Protein AF-A0A419F0S1-F1 (afdb_monomer)

Sequence (137 aa):
MADEEIYAAIKAIEEKIVVSKQFIQQMEQACATLRALVNGKSEEPVPEEHPTEIPAIEIPKGPLTELSQRAAVREILKDAPKGKTPEQIHRDLVEGGKPVKKQYVHVLLYRMKKAKEIRSRGSGKYILVVNEPETTN

pLDDT: mean 71.98, std 17.99, range [35.03, 93.19]

Secondary structure (DSSP, 8-state):
-HHHHHHHHHHHHHHHHHHHHHHHHHHHHHHHHHHHHHTT---SPPPS---S--------S-S--HHHHHHHHHHHHHT-TT-B-HHHHHHHHHHTT----HHHHHHHHHHHHHTTSEEE-TTS-EEE---------

Radius of gyration: 22.09 Å; Cα contacts (8 Å, |Δi|>4): 81; chains: 1; bounding box: 65×38×59 Å

Structure (mmCIF, N/CA/C/O backbone):
data_AF-A0A419F0S1-F1
#
_entry.id   AF-A0A419F0S1-F1
#
loop_
_atom_site.group_PDB
_atom_site.id
_atom_site.type_symbol
_atom_site.label_atom_id
_atom_site.label_alt_id
_atom_site.label_comp_id
_atom_site.label_asym_id
_atom_site.label_entity_id
_atom_site.label_seq_id
_atom_site.pdbx_PDB_ins_code
_atom_site.Cartn_x
_atom_site.Cartn_y
_atom_site.Cartn_z
_atom_site.occupancy
_atom_site.B_iso_or_equiv
_atom_site.auth_seq_id
_atom_site.auth_comp_id
_atom_site.auth_asym_id
_atom_site.auth_atom_id
_atom_site.pdbx_PDB_model_num
ATOM 1 N N . MET A 1 1 ? 29.595 11.400 -37.545 1.00 57.31 1 MET A N 1
ATOM 2 C CA . MET A 1 1 ? 28.162 11.390 -37.174 1.00 57.31 1 MET A CA 1
ATOM 3 C C . MET A 1 1 ? 27.872 10.389 -36.059 1.00 57.31 1 MET A C 1
ATOM 5 O O . MET A 1 1 ? 27.366 10.830 -35.046 1.00 57.31 1 MET A O 1
ATOM 9 N N . ALA A 1 2 ? 28.246 9.104 -36.164 1.00 61.56 2 ALA A N 1
ATOM 10 C CA . ALA A 1 2 ? 27.992 8.124 -35.089 1.00 61.56 2 ALA A CA 1
ATOM 11 C C . ALA A 1 2 ? 28.698 8.442 -33.748 1.00 61.56 2 ALA A C 1
ATOM 13 O O . ALA A 1 2 ? 28.119 8.234 -32.686 1.00 61.56 2 ALA A O 1
ATOM 14 N N . ASP A 1 3 ? 29.913 9.000 -33.779 1.00 66.88 3 ASP A N 1
ATOM 15 C CA . ASP A 1 3 ? 30.668 9.298 -32.551 1.00 66.88 3 ASP A CA 1
ATOM 16 C C . ASP A 1 3 ? 30.060 10.441 -31.719 1.00 66.88 3 ASP A C 1
ATOM 18 O O . ASP A 1 3 ? 30.079 10.382 -30.492 1.00 66.88 3 ASP A O 1
ATOM 22 N N . GLU A 1 4 ? 29.459 11.455 -32.350 1.00 76.19 4 GLU A N 1
ATOM 23 C CA . GLU A 1 4 ? 28.806 12.564 -31.632 1.00 76.19 4 GLU A CA 1
ATOM 24 C C . GLU A 1 4 ? 27.531 12.115 -30.909 1.00 76.19 4 GLU A C 1
ATOM 26 O O . GLU A 1 4 ? 27.275 12.544 -29.783 1.00 76.19 4 GLU A O 1
ATOM 31 N N . GLU A 1 5 ? 26.761 11.204 -31.509 1.00 79.38 5 GLU A N 1
ATOM 32 C CA . GLU A 1 5 ? 25.574 10.620 -30.876 1.00 79.38 5 GLU A CA 1
ATOM 33 C C . GLU A 1 5 ? 25.950 9.736 -29.680 1.00 79.38 5 GLU A C 1
ATOM 35 O O . GLU A 1 5 ? 25.291 9.783 -28.638 1.00 79.38 5 GLU A O 1
ATOM 40 N N . ILE A 1 6 ? 27.051 8.983 -29.789 1.00 79.69 6 ILE A N 1
ATOM 41 C CA . ILE A 1 6 ? 27.590 8.177 -28.687 1.00 79.69 6 ILE A CA 1
ATOM 42 C C . ILE A 1 6 ? 28.064 9.083 -27.542 1.00 79.69 6 ILE A C 1
ATOM 44 O O . ILE A 1 6 ? 27.718 8.835 -26.386 1.00 79.69 6 ILE A O 1
ATOM 48 N N . TYR A 1 7 ? 28.786 10.167 -27.840 1.00 84.56 7 TYR A N 1
ATOM 49 C CA . TYR A 1 7 ? 29.221 11.134 -26.826 1.00 84.56 7 TYR A CA 1
ATOM 50 C C . TYR A 1 7 ? 28.043 11.824 -26.123 1.00 84.56 7 TYR A C 1
ATOM 52 O O . TYR A 1 7 ? 28.055 11.971 -24.898 1.00 84.56 7 TYR A O 1
ATOM 60 N N . ALA A 1 8 ? 27.000 12.202 -26.865 1.00 84.94 8 ALA A N 1
ATOM 61 C CA . ALA A 1 8 ? 25.790 12.782 -26.287 1.00 84.94 8 ALA A CA 1
ATOM 62 C C . ALA A 1 8 ? 25.052 11.784 -25.376 1.00 84.94 8 ALA A C 1
ATOM 64 O O . ALA A 1 8 ? 24.599 12.151 -24.289 1.00 84.94 8 ALA A O 1
ATOM 65 N N . ALA A 1 9 ? 24.979 10.510 -25.776 1.00 83.62 9 ALA A N 1
ATOM 66 C CA . ALA A 1 9 ? 24.368 9.455 -24.973 1.00 83.62 9 ALA A CA 1
ATOM 67 C C . ALA A 1 9 ? 25.150 9.179 -23.679 1.00 83.62 9 ALA A C 1
ATOM 69 O O . ALA A 1 9 ? 24.539 9.047 -22.617 1.00 83.62 9 ALA A O 1
ATOM 70 N N . ILE A 1 10 ? 26.487 9.146 -23.741 1.00 86.69 10 ILE A N 1
ATOM 71 C CA . ILE A 1 10 ? 27.349 8.983 -22.561 1.00 86.69 10 ILE A CA 1
ATOM 72 C C . ILE A 1 10 ? 27.119 10.133 -21.580 1.00 86.69 10 ILE A C 1
ATOM 74 O O . ILE A 1 10 ? 26.835 9.886 -20.409 1.00 86.69 10 ILE A O 1
ATOM 78 N N . LYS A 1 11 ? 27.130 11.378 -22.062 1.00 87.50 11 LYS A N 1
ATOM 79 C CA . LYS A 1 11 ? 26.910 12.558 -21.219 1.00 87.50 11 LYS A CA 1
ATOM 80 C C . LYS A 1 11 ? 25.536 12.543 -20.536 1.00 87.50 11 LYS A C 1
ATOM 82 O O . LYS A 1 11 ? 25.430 12.809 -19.342 1.00 87.50 11 LYS A O 1
ATOM 87 N N . ALA A 1 12 ? 24.488 12.144 -21.258 1.00 83.12 12 ALA A N 1
ATOM 88 C CA . ALA A 1 12 ? 23.146 12.009 -20.690 1.00 83.12 12 ALA A CA 1
ATOM 89 C C . ALA A 1 12 ? 23.055 10.900 -19.621 1.00 83.12 12 ALA A C 1
ATOM 91 O O . ALA A 1 12 ? 22.260 10.994 -18.682 1.00 83.12 12 ALA A O 1
ATOM 92 N N . ILE A 1 13 ? 23.846 9.831 -19.751 1.00 82.50 13 ILE A N 1
ATOM 93 C CA . ILE A 1 13 ? 23.946 8.775 -18.736 1.00 82.50 13 ILE A CA 1
ATOM 94 C C . ILE A 1 13 ? 24.699 9.290 -17.506 1.00 82.50 13 ILE A C 1
ATOM 96 O O . ILE A 1 13 ? 24.249 9.058 -16.384 1.00 82.50 13 ILE A O 1
ATOM 100 N N . GLU A 1 14 ? 25.797 10.020 -17.693 1.00 83.06 14 GLU A N 1
ATOM 101 C CA . GLU A 1 14 ? 26.568 10.618 -16.599 1.00 83.06 14 GLU A CA 1
ATOM 102 C C . GLU A 1 14 ? 25.720 11.589 -15.770 1.00 83.06 14 GLU A C 1
ATOM 104 O O . GLU A 1 14 ? 25.698 11.488 -14.542 1.00 83.06 14 GLU A O 1
ATOM 109 N N . GLU A 1 15 ? 24.937 12.452 -16.419 1.00 80.75 15 GLU A N 1
ATOM 110 C CA . GLU A 1 15 ? 24.002 13.361 -15.745 1.00 80.75 15 GLU A CA 1
ATOM 111 C C . GLU A 1 15 ? 22.968 12.591 -14.905 1.00 80.75 15 GLU A C 1
ATOM 113 O O . GLU A 1 15 ? 22.739 12.911 -13.735 1.00 80.75 15 GLU A O 1
ATOM 118 N N . LYS A 1 16 ? 22.404 11.501 -15.441 1.00 77.50 16 LYS A N 1
ATOM 119 C CA . LYS A 1 16 ? 21.466 10.638 -14.698 1.00 77.50 16 LYS A CA 1
ATOM 120 C C . LYS A 1 16 ? 22.121 9.931 -13.513 1.00 77.50 16 LYS A C 1
ATOM 122 O O . LYS A 1 16 ? 21.478 9.755 -12.474 1.00 77.50 16 LYS A O 1
ATOM 127 N N . ILE A 1 17 ? 23.385 9.528 -13.640 1.00 81.69 17 ILE A N 1
ATOM 128 C CA . ILE A 1 17 ? 24.150 8.925 -12.542 1.00 81.69 17 ILE A CA 1
ATOM 129 C C . ILE A 1 17 ? 24.371 9.950 -11.426 1.00 81.69 17 ILE A C 1
ATOM 131 O O . ILE A 1 17 ? 24.211 9.607 -10.255 1.00 81.69 17 ILE A O 1
ATOM 135 N N . VAL A 1 18 ? 24.700 11.200 -11.763 1.00 81.25 18 VAL A N 1
ATOM 136 C CA . VAL A 1 18 ? 24.883 12.277 -10.776 1.00 81.25 18 VAL A CA 1
ATOM 137 C C . VAL A 1 18 ? 23.593 12.527 -9.996 1.00 81.25 18 VAL A C 1
ATOM 139 O O . VAL A 1 18 ? 23.618 12.505 -8.765 1.00 81.25 18 VAL A O 1
ATOM 142 N N . VAL A 1 19 ? 22.459 12.660 -10.690 1.00 77.50 19 VAL A N 1
ATOM 143 C CA . VAL A 1 19 ? 21.142 12.834 -10.049 1.00 77.50 19 VAL A CA 1
ATOM 144 C C . VAL A 1 19 ? 20.806 11.644 -9.145 1.00 77.50 19 VAL A C 1
ATOM 146 O O . VAL A 1 19 ? 20.366 11.818 -8.009 1.00 77.50 19 VAL A O 1
ATOM 149 N N . SER A 1 20 ? 21.085 10.420 -9.602 1.00 68.44 20 SER A N 1
ATOM 150 C CA . SER A 1 20 ? 20.839 9.208 -8.810 1.00 68.44 20 SER A CA 1
ATOM 151 C C . SER A 1 20 ? 21.686 9.163 -7.533 1.00 68.44 20 SER A C 1
ATOM 153 O O . SER A 1 20 ? 21.192 8.764 -6.481 1.00 68.44 20 SER A O 1
ATOM 155 N N . LYS A 1 21 ? 22.950 9.606 -7.591 1.00 77.00 21 LYS A N 1
ATOM 156 C CA . LYS A 1 21 ? 23.830 9.687 -6.413 1.00 77.00 21 LYS A CA 1
ATOM 157 C C . LYS A 1 21 ? 23.326 10.705 -5.393 1.00 77.00 21 LYS A C 1
ATOM 159 O O . LYS A 1 21 ? 23.301 10.402 -4.203 1.00 77.00 21 LYS A O 1
ATOM 164 N N . GLN A 1 22 ? 22.886 11.875 -5.852 1.00 76.62 22 GLN A N 1
ATOM 165 C CA . GLN A 1 22 ? 22.311 12.902 -4.979 1.00 76.62 22 GLN A CA 1
ATOM 166 C C . GLN A 1 22 ? 21.034 12.401 -4.290 1.00 76.62 22 GLN A C 1
ATOM 168 O O . GLN A 1 22 ? 20.859 12.601 -3.090 1.00 76.62 22 GLN A O 1
ATOM 173 N N . PHE A 1 23 ? 20.184 11.673 -5.019 1.00 75.31 23 PHE A N 1
ATOM 174 C CA . PHE A 1 23 ? 18.979 11.066 -4.455 1.00 75.31 23 PHE A CA 1
ATOM 175 C C . PHE A 1 23 ? 19.290 10.021 -3.371 1.00 75.31 23 PHE A C 1
ATOM 177 O O . PHE A 1 23 ? 18.662 10.017 -2.312 1.00 75.31 23 PHE A O 1
ATOM 184 N N . ILE A 1 24 ? 20.284 9.152 -3.598 1.00 74.88 24 ILE A N 1
ATOM 185 C CA . ILE A 1 24 ? 20.725 8.166 -2.596 1.00 74.88 24 ILE A CA 1
ATOM 186 C C . ILE A 1 24 ? 21.205 8.874 -1.325 1.00 74.88 24 ILE A C 1
ATOM 188 O O . ILE A 1 24 ? 20.797 8.498 -0.228 1.00 74.88 24 ILE A O 1
ATOM 192 N N . GLN A 1 25 ? 21.993 9.939 -1.469 1.00 74.38 25 GLN A N 1
ATOM 193 C CA . GLN A 1 25 ? 22.507 10.702 -0.334 1.00 74.38 25 GLN A CA 1
ATOM 194 C C . GLN A 1 25 ? 21.381 11.345 0.494 1.00 74.38 25 GLN A C 1
ATOM 196 O O . GLN A 1 25 ? 21.385 11.250 1.722 1.00 74.38 25 GLN A O 1
ATOM 201 N N . GLN A 1 26 ? 20.379 11.940 -0.160 1.00 72.00 26 GLN A N 1
ATOM 202 C CA . GLN A 1 26 ? 19.197 12.479 0.526 1.00 72.00 26 GLN A CA 1
ATOM 203 C C . GLN A 1 26 ? 18.417 11.381 1.262 1.00 72.00 26 GLN A C 1
ATOM 205 O O . GLN A 1 26 ? 17.947 11.582 2.385 1.00 72.00 26 GLN A O 1
ATOM 210 N N . MET A 1 27 ? 18.310 10.193 0.663 1.00 73.75 27 MET A N 1
ATOM 211 C CA . MET A 1 27 ? 17.626 9.064 1.286 1.00 73.75 27 MET A CA 1
ATOM 212 C C . MET A 1 27 ? 18.358 8.528 2.517 1.00 73.75 27 MET A C 1
ATOM 214 O O . MET A 1 27 ? 17.716 8.184 3.512 1.00 73.75 27 MET A O 1
ATOM 218 N N . GLU A 1 28 ? 19.686 8.466 2.478 1.00 74.06 28 GLU A N 1
ATOM 219 C CA . GLU A 1 28 ? 20.504 8.063 3.622 1.00 74.06 28 GLU A CA 1
ATOM 220 C C . GLU A 1 28 ? 20.372 9.053 4.782 1.00 74.06 28 GLU A C 1
ATOM 222 O O . GLU A 1 28 ? 20.188 8.632 5.927 1.00 74.06 28 GLU A O 1
ATOM 227 N N . GLN A 1 29 ? 20.364 10.356 4.487 1.00 65.25 29 GLN A N 1
ATOM 228 C CA . GLN A 1 29 ? 20.134 11.408 5.480 1.00 65.25 29 GLN A CA 1
ATOM 229 C C . GLN A 1 29 ? 18.744 11.291 6.116 1.00 65.25 29 GLN A C 1
ATOM 231 O O . GLN A 1 29 ? 18.632 11.250 7.340 1.00 65.25 29 GLN A O 1
ATOM 236 N N . ALA A 1 30 ? 17.687 11.128 5.313 1.00 66.31 30 ALA A N 1
ATOM 237 C CA . ALA A 1 30 ? 16.332 10.939 5.830 1.00 66.31 30 ALA A CA 1
ATOM 238 C C . ALA A 1 30 ? 16.216 9.679 6.709 1.00 66.31 30 ALA A C 1
ATOM 240 O O . ALA A 1 30 ? 15.585 9.700 7.770 1.00 66.31 30 ALA A O 1
ATOM 241 N N . CYS A 1 31 ? 16.865 8.581 6.308 1.00 60.31 31 CYS A N 1
ATOM 242 C CA . CYS A 1 31 ? 16.938 7.365 7.115 1.00 60.31 31 CYS A CA 1
ATOM 243 C C . CYS A 1 31 ? 17.679 7.593 8.439 1.00 60.31 31 CYS A C 1
ATOM 245 O O . CYS A 1 31 ? 17.256 7.056 9.465 1.00 60.31 31 CYS A O 1
ATOM 247 N N . ALA A 1 32 ? 18.761 8.375 8.436 1.00 64.69 32 ALA A N 1
ATOM 248 C CA . ALA A 1 32 ? 19.508 8.722 9.641 1.00 64.69 32 ALA A CA 1
ATOM 249 C C . ALA A 1 32 ? 18.650 9.543 10.617 1.00 64.69 32 ALA A C 1
ATOM 251 O O . ALA A 1 32 ? 18.561 9.181 11.792 1.00 64.69 32 ALA A O 1
ATOM 252 N N . THR A 1 33 ? 17.935 10.562 10.129 1.00 65.31 33 THR A N 1
ATOM 253 C CA . THR A 1 33 ? 17.009 11.373 10.937 1.00 65.31 33 THR A CA 1
ATOM 254 C C . THR A 1 33 ? 15.893 10.524 11.538 1.00 65.31 33 THR A C 1
ATOM 256 O O . THR A 1 33 ? 15.637 10.589 12.738 1.00 65.31 33 THR A O 1
ATOM 259 N N . LEU A 1 34 ? 15.260 9.656 10.740 1.00 63.34 34 LEU A N 1
ATOM 260 C CA . LEU A 1 34 ? 14.229 8.742 11.240 1.00 63.34 34 LEU A CA 1
ATOM 261 C C . LEU A 1 34 ? 14.781 7.786 12.300 1.00 63.34 34 LEU A C 1
ATOM 263 O O . LEU A 1 34 ? 14.118 7.525 13.302 1.00 63.34 34 LEU A O 1
ATOM 267 N N . ARG A 1 35 ? 16.003 7.282 12.111 1.00 64.94 35 ARG A N 1
AT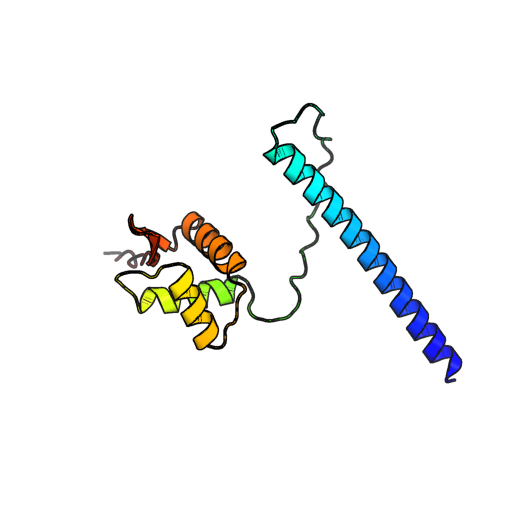OM 268 C CA . ARG A 1 35 ? 16.662 6.401 13.078 1.00 64.94 35 ARG A CA 1
ATOM 269 C C . ARG A 1 35 ? 16.970 7.135 14.389 1.00 64.94 35 ARG A C 1
ATOM 271 O O . ARG A 1 35 ? 16.806 6.537 15.448 1.00 64.94 35 ARG A O 1
ATOM 278 N N . ALA A 1 36 ? 17.356 8.411 14.339 1.00 61.41 36 ALA A N 1
ATOM 279 C CA . ALA A 1 36 ? 17.559 9.245 15.526 1.00 61.41 36 ALA A CA 1
ATOM 280 C C . ALA A 1 36 ? 16.243 9.498 16.286 1.00 61.41 36 ALA A C 1
ATOM 282 O O . ALA A 1 36 ? 16.186 9.294 17.500 1.00 61.41 36 ALA A O 1
ATOM 283 N N . LEU A 1 37 ? 15.167 9.829 15.560 1.00 62.78 37 LEU A N 1
ATOM 284 C CA . LEU A 1 37 ? 13.826 10.037 16.120 1.00 62.78 37 LEU A CA 1
ATOM 285 C C . LEU A 1 37 ? 13.263 8.769 16.778 1.00 62.78 37 LEU A C 1
ATOM 287 O O . LEU A 1 37 ? 12.728 8.829 17.882 1.00 62.78 37 LEU A O 1
ATOM 291 N N . VAL A 1 38 ? 13.405 7.611 16.126 1.00 66.06 38 VAL A N 1
ATOM 292 C CA . VAL A 1 38 ? 12.920 6.321 16.652 1.00 66.06 38 VAL A CA 1
ATOM 293 C C . VAL A 1 38 ? 13.714 5.873 17.878 1.00 66.06 38 VAL A C 1
ATOM 295 O O . VAL A 1 38 ? 13.143 5.290 18.796 1.00 66.06 38 VAL A O 1
ATOM 298 N N . ASN A 1 39 ? 15.015 6.163 17.924 1.00 67.56 39 ASN A N 1
ATOM 299 C CA . ASN A 1 39 ? 15.877 5.761 19.034 1.00 67.56 39 ASN A CA 1
ATOM 300 C C . ASN A 1 39 ? 15.870 6.751 20.213 1.00 67.56 39 ASN A C 1
ATOM 302 O O . ASN A 1 39 ? 16.646 6.562 21.148 1.00 67.56 39 ASN A O 1
ATOM 306 N N . GLY A 1 40 ? 15.030 7.795 20.181 1.00 52.31 40 GLY A N 1
ATOM 307 C CA . GLY A 1 40 ? 14.860 8.739 21.292 1.00 52.31 40 GLY A CA 1
ATOM 308 C C . GLY A 1 40 ? 16.114 9.546 21.648 1.00 52.31 40 GLY A C 1
ATOM 309 O O . GLY A 1 40 ? 16.170 10.136 22.722 1.00 52.31 40 GLY A O 1
ATOM 310 N N . LYS A 1 41 ? 17.123 9.577 20.769 1.00 51.69 41 LYS A N 1
ATOM 311 C CA . LYS A 1 41 ? 18.354 10.358 20.941 1.00 51.69 41 LYS A CA 1
ATOM 312 C C . LYS A 1 41 ? 18.221 11.666 20.167 1.00 51.69 41 LYS A C 1
ATOM 314 O O . LYS A 1 41 ? 18.742 11.784 19.064 1.00 51.69 41 LYS A O 1
ATOM 319 N N . SER A 1 42 ? 17.476 12.616 20.720 1.00 40.09 42 SER A N 1
ATOM 320 C CA . SER A 1 42 ? 17.447 13.994 20.222 1.00 40.09 42 SER A CA 1
ATOM 321 C C . SER A 1 42 ? 18.162 14.881 21.234 1.00 40.09 42 SER A C 1
ATOM 323 O O . SER A 1 42 ? 17.536 15.352 22.177 1.00 40.09 42 SER A O 1
ATOM 325 N N . GLU A 1 43 ? 19.466 15.082 21.046 1.00 42.53 43 GLU A N 1
ATOM 326 C CA . GLU A 1 43 ? 20.270 16.058 21.803 1.00 42.53 43 GLU A CA 1
ATOM 327 C C . GLU A 1 43 ? 21.002 17.061 20.899 1.00 42.53 43 GLU A C 1
ATOM 329 O O . GLU A 1 43 ? 21.917 17.741 21.347 1.00 42.53 43 GLU A O 1
ATOM 334 N N . GLU A 1 44 ? 20.579 17.228 19.643 1.00 41.72 44 GLU A N 1
ATOM 335 C CA . GLU A 1 44 ? 21.079 18.329 18.815 1.00 41.72 44 GLU A CA 1
ATOM 336 C C . GLU A 1 44 ? 19.934 19.203 18.299 1.00 41.72 44 GLU A C 1
ATOM 338 O O . GLU A 1 44 ? 18.862 18.685 17.961 1.00 41.72 44 GLU A O 1
ATOM 343 N N . PRO A 1 45 ? 20.133 20.535 18.289 1.00 42.72 45 PRO A N 1
ATOM 344 C CA . PRO A 1 45 ? 19.117 21.477 17.864 1.00 42.72 45 PRO A CA 1
ATOM 345 C C . PRO A 1 45 ? 18.800 21.222 16.393 1.00 42.72 45 PRO A C 1
ATOM 347 O O . PRO A 1 45 ? 19.684 21.229 15.539 1.00 42.72 45 PRO A O 1
ATOM 350 N N . VAL A 1 46 ? 17.520 20.994 16.111 1.00 44.81 46 VAL A N 1
ATOM 351 C CA . VAL A 1 46 ? 16.973 21.020 14.755 1.00 44.81 46 VAL A CA 1
ATOM 352 C C . VAL A 1 46 ? 17.361 22.374 14.151 1.00 44.81 46 VAL A C 1
ATOM 354 O O . VAL A 1 46 ? 16.944 23.393 14.705 1.00 44.81 46 VAL A O 1
ATOM 357 N N . PRO A 1 47 ? 18.162 22.433 13.072 1.00 41.03 47 PRO A N 1
ATOM 358 C CA . PRO A 1 47 ? 18.413 23.699 12.406 1.00 41.03 47 PRO A CA 1
ATOM 359 C C . PRO A 1 47 ? 17.071 24.227 11.895 1.00 41.03 47 PRO A C 1
ATOM 361 O O . PRO A 1 47 ? 16.370 23.522 11.167 1.00 41.03 47 PRO A O 1
ATOM 364 N N . GLU A 1 48 ? 16.713 25.452 12.283 1.00 43.25 48 GLU A N 1
ATOM 365 C CA . GLU A 1 48 ? 15.577 26.235 11.768 1.00 43.25 48 GLU A CA 1
ATOM 366 C C . GLU A 1 48 ? 15.768 26.643 10.294 1.00 43.25 48 GLU A C 1
ATOM 368 O O . GLU A 1 48 ? 15.412 27.739 9.874 1.00 43.25 48 GLU A O 1
ATOM 373 N N . GLU A 1 49 ? 16.309 25.763 9.464 1.00 43.81 49 GLU A N 1
ATOM 374 C CA . GLU A 1 49 ? 16.217 25.910 8.022 1.00 43.81 49 GLU A CA 1
ATOM 375 C C . GLU A 1 49 ? 15.203 24.891 7.544 1.00 43.81 49 GLU A C 1
ATOM 377 O O . GLU A 1 49 ? 15.532 23.750 7.234 1.00 43.81 49 GLU A O 1
ATOM 382 N N . HIS A 1 50 ? 13.937 25.312 7.527 1.00 43.31 50 HIS A N 1
ATOM 383 C CA . HIS A 1 50 ? 12.931 24.697 6.677 1.00 43.31 50 HIS A CA 1
ATOM 384 C C . HIS A 1 50 ? 13.489 24.659 5.248 1.00 43.31 50 HIS A C 1
ATOM 386 O O . HIS A 1 50 ? 13.556 25.717 4.614 1.00 43.31 50 HIS A O 1
ATOM 392 N N . PRO A 1 51 ? 13.843 23.490 4.682 1.00 40.66 51 PRO A N 1
ATOM 393 C CA . PRO A 1 51 ? 13.995 23.401 3.251 1.00 40.66 51 PRO A CA 1
ATOM 394 C C . PRO A 1 51 ? 12.565 23.405 2.725 1.00 40.66 51 PRO A C 1
ATOM 396 O O . PRO A 1 51 ? 11.814 22.431 2.837 1.00 40.66 51 PRO A O 1
ATOM 399 N N . THR A 1 52 ? 12.175 24.583 2.260 1.00 47.75 52 THR A N 1
ATOM 400 C CA . THR A 1 52 ? 11.106 24.816 1.305 1.00 47.75 52 THR A CA 1
ATOM 401 C C . THR A 1 52 ? 11.027 23.644 0.331 1.00 47.75 52 THR A C 1
ATOM 403 O O . THR A 1 52 ? 12.017 23.293 -0.301 1.00 47.75 52 THR A O 1
ATOM 406 N N . GLU A 1 53 ? 9.830 23.064 0.250 1.00 36.66 53 GLU A N 1
ATOM 407 C CA . GLU A 1 53 ? 9.422 22.049 -0.721 1.00 36.66 53 GLU A CA 1
ATOM 408 C C . GLU A 1 53 ? 10.199 20.727 -0.654 1.00 36.66 53 GLU A C 1
ATOM 410 O O . GLU A 1 53 ? 11.271 20.547 -1.222 1.00 36.66 53 GLU A O 1
ATOM 415 N N . ILE A 1 54 ? 9.563 19.725 -0.037 1.00 41.97 54 ILE A N 1
ATOM 416 C CA . ILE A 1 54 ? 9.829 18.322 -0.364 1.00 41.97 54 ILE A CA 1
ATOM 417 C C . ILE A 1 54 ? 9.634 18.217 -1.886 1.00 41.97 54 ILE A C 1
ATOM 419 O O . ILE A 1 54 ? 8.489 18.386 -2.324 1.00 41.97 54 ILE A O 1
ATOM 423 N N . PRO A 1 55 ? 10.679 17.969 -2.706 1.00 35.03 55 PRO A N 1
ATOM 424 C CA . PRO A 1 55 ? 10.466 17.738 -4.124 1.00 35.03 55 PRO A CA 1
ATOM 425 C C . PRO A 1 55 ? 9.497 16.570 -4.206 1.00 35.03 55 PRO A C 1
ATOM 427 O O . PRO A 1 55 ? 9.729 15.536 -3.573 1.00 35.03 55 PRO A O 1
ATOM 430 N N . ALA A 1 56 ? 8.363 16.777 -4.882 1.00 38.66 56 ALA A N 1
ATOM 431 C CA . ALA A 1 56 ? 7.360 15.746 -5.070 1.00 38.66 56 ALA A CA 1
ATOM 432 C C . ALA A 1 56 ? 8.100 14.496 -5.534 1.00 38.66 56 ALA A C 1
ATOM 434 O O . ALA A 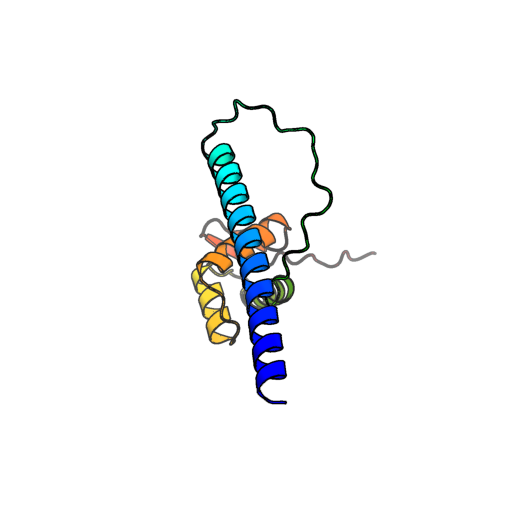1 56 ? 8.645 14.475 -6.635 1.00 38.66 56 ALA A O 1
ATOM 435 N N . ILE A 1 57 ? 8.205 13.500 -4.650 1.00 38.50 57 ILE A N 1
ATOM 436 C CA . ILE A 1 57 ? 8.794 12.216 -4.992 1.00 38.50 57 ILE A CA 1
ATOM 437 C C . ILE A 1 57 ? 7.945 11.745 -6.162 1.00 38.50 57 ILE A C 1
ATOM 439 O O . ILE A 1 57 ? 6.778 11.394 -5.969 1.00 38.50 57 ILE A O 1
ATOM 443 N N . GLU A 1 58 ? 8.487 11.823 -7.376 1.00 37.06 58 GLU A N 1
ATOM 444 C CA . GLU A 1 58 ? 7.870 11.229 -8.545 1.00 37.06 58 GLU A CA 1
ATOM 445 C C . GLU A 1 58 ? 7.881 9.729 -8.284 1.00 37.06 58 GLU A C 1
ATOM 447 O O . GLU A 1 58 ? 8.855 9.017 -8.523 1.00 37.06 58 GLU A O 1
ATOM 452 N N . ILE A 1 59 ? 6.788 9.263 -7.682 1.00 42.09 59 ILE A N 1
ATOM 453 C CA . ILE A 1 59 ? 6.501 7.853 -7.508 1.00 42.09 59 ILE A CA 1
ATOM 454 C C . ILE A 1 59 ? 6.559 7.276 -8.927 1.00 42.09 59 ILE A C 1
ATOM 456 O O . ILE A 1 59 ? 5.792 7.732 -9.783 1.00 42.09 59 ILE A O 1
ATOM 460 N N . PRO A 1 60 ? 7.478 6.336 -9.210 1.00 36.50 60 PRO A N 1
ATOM 461 C CA . PRO A 1 60 ? 7.721 5.866 -10.563 1.00 36.50 60 PRO A CA 1
ATOM 462 C C . PRO A 1 60 ? 6.408 5.431 -11.217 1.00 36.50 60 PRO A C 1
ATOM 464 O O . PRO A 1 60 ? 5.563 4.787 -10.586 1.00 36.50 60 PRO A O 1
ATOM 467 N N . LYS A 1 61 ? 6.225 5.816 -12.486 1.00 36.28 61 LYS A N 1
ATOM 468 C CA . LYS A 1 61 ? 5.059 5.469 -13.307 1.00 36.28 61 LYS A CA 1
ATOM 469 C C . LYS A 1 61 ? 4.930 3.935 -13.441 1.00 36.28 61 LYS A C 1
ATOM 471 O O . LYS A 1 61 ? 5.456 3.351 -14.380 1.00 36.28 61 LYS A O 1
ATOM 476 N N . GLY A 1 62 ? 4.181 3.325 -12.511 1.00 39.22 62 GLY A N 1
ATOM 477 C CA . GLY A 1 62 ? 3.481 2.027 -12.594 1.00 39.22 62 GLY A CA 1
ATOM 478 C C . GLY A 1 62 ? 3.885 0.963 -11.544 1.00 39.22 62 GLY A C 1
ATOM 479 O O . GLY A 1 62 ? 5.082 0.816 -11.304 1.00 39.22 62 GLY A O 1
ATOM 480 N N . PRO A 1 63 ? 2.954 0.168 -10.943 1.00 47.28 63 PRO A N 1
ATOM 481 C CA . PRO A 1 63 ? 1.498 0.088 -11.132 1.00 47.28 63 PRO A CA 1
ATOM 482 C C . PRO A 1 63 ? 0.694 0.645 -9.929 1.00 47.28 63 PRO A C 1
ATOM 484 O O . PRO A 1 63 ? 1.009 0.389 -8.772 1.00 47.28 63 PRO A O 1
ATOM 487 N N . LEU A 1 64 ? -0.392 1.368 -10.232 1.00 51.69 64 LEU A N 1
ATOM 488 C CA . LEU A 1 64 ? -1.368 1.980 -9.308 1.00 51.69 64 LEU A CA 1
ATOM 489 C C . LEU A 1 64 ? -0.783 3.016 -8.331 1.00 51.69 64 LEU A C 1
ATOM 491 O O . LEU A 1 64 ? -0.087 2.688 -7.372 1.00 51.69 64 LEU A O 1
ATOM 495 N N . THR A 1 65 ? -1.168 4.278 -8.527 1.00 70.00 65 THR A N 1
ATOM 496 C CA . THR A 1 65 ? -0.966 5.336 -7.530 1.00 70.00 65 THR A CA 1
ATOM 497 C C . THR A 1 65 ? -1.664 4.959 -6.218 1.00 70.00 65 THR A C 1
ATOM 499 O O . THR A 1 65 ? -2.595 4.149 -6.205 1.00 70.00 65 THR A O 1
ATOM 502 N N . GLU A 1 66 ? -1.245 5.552 -5.097 1.00 71.69 66 GLU A N 1
ATOM 503 C CA . GLU A 1 66 ? -1.850 5.290 -3.781 1.00 71.69 66 GLU A CA 1
ATOM 504 C C . GLU A 1 66 ? -3.384 5.433 -3.804 1.00 71.69 66 GLU A C 1
ATOM 506 O O . GLU A 1 66 ? -4.092 4.636 -3.193 1.00 71.69 66 GLU A O 1
ATOM 511 N N . LEU A 1 67 ? -3.916 6.377 -4.587 1.00 75.06 67 LEU A N 1
ATOM 512 C CA . LEU A 1 67 ? -5.355 6.543 -4.809 1.00 75.06 67 LEU A CA 1
ATOM 513 C C . LEU A 1 67 ? -6.004 5.309 -5.445 1.00 75.06 67 LEU A C 1
ATOM 515 O O . LEU A 1 67 ? -7.041 4.841 -4.972 1.00 75.06 67 LEU A O 1
ATOM 519 N N . SER A 1 68 ? -5.395 4.748 -6.488 1.00 75.00 68 SER A N 1
ATOM 520 C CA . SER A 1 68 ? -5.926 3.562 -7.158 1.00 75.00 68 SER A CA 1
ATOM 521 C C . SER A 1 68 ? -5.810 2.303 -6.288 1.00 75.00 68 SER A C 1
ATOM 523 O O . SER A 1 68 ? -6.681 1.433 -6.348 1.00 75.00 68 SER A O 1
ATOM 525 N N . GLN A 1 69 ? -4.784 2.218 -5.435 1.00 80.50 69 GLN A N 1
ATOM 526 C CA . GLN A 1 69 ? -4.652 1.147 -4.441 1.00 80.50 69 GLN A CA 1
ATOM 527 C C . GLN A 1 69 ? -5.716 1.267 -3.339 1.00 80.50 69 GLN A C 1
ATOM 529 O O . GLN A 1 69 ? -6.361 0.274 -3.004 1.00 80.50 69 GLN A O 1
ATOM 534 N N . ARG A 1 70 ? -5.976 2.482 -2.829 1.00 86.75 70 ARG A N 1
ATOM 535 C CA . ARG A 1 70 ? -7.080 2.744 -1.886 1.00 86.75 70 ARG A CA 1
ATOM 536 C C . ARG A 1 70 ? -8.427 2.358 -2.487 1.00 86.75 70 ARG A C 1
ATOM 538 O O . ARG A 1 70 ? -9.202 1.682 -1.821 1.00 86.75 70 ARG A O 1
ATOM 545 N N . ALA A 1 71 ? -8.691 2.732 -3.740 1.00 85.56 71 ALA A N 1
ATOM 546 C CA . ALA A 1 71 ? -9.928 2.372 -4.432 1.00 85.56 71 ALA A CA 1
ATOM 547 C C . ALA A 1 71 ? -10.102 0.848 -4.540 1.00 85.56 71 ALA A C 1
ATOM 549 O O . ALA A 1 71 ? -11.169 0.330 -4.232 1.00 85.56 71 ALA A O 1
ATOM 550 N N . ALA A 1 72 ? -9.040 0.116 -4.890 1.00 87.75 72 ALA A N 1
ATOM 551 C CA . ALA A 1 72 ? -9.084 -1.343 -4.942 1.00 87.75 72 ALA A CA 1
ATOM 552 C C . ALA A 1 72 ? -9.392 -1.973 -3.573 1.00 87.75 72 ALA A C 1
ATOM 554 O O . ALA A 1 72 ? -10.235 -2.863 -3.484 1.00 87.75 72 ALA A O 1
ATOM 555 N N . VAL A 1 73 ? -8.762 -1.484 -2.499 1.00 87.94 73 VAL A N 1
ATOM 556 C CA . VAL A 1 73 ? -9.049 -1.949 -1.132 1.00 87.94 73 VAL A CA 1
ATOM 557 C C . VAL A 1 73 ? -10.482 -1.617 -0.714 1.00 87.94 73 VAL A C 1
ATOM 559 O O . VAL A 1 73 ? -11.120 -2.437 -0.056 1.00 87.94 73 VAL A O 1
ATOM 562 N N . ARG A 1 74 ? -11.014 -0.448 -1.096 1.00 88.62 74 ARG A N 1
ATOM 563 C CA . ARG A 1 74 ? -12.412 -0.088 -0.816 1.00 88.62 74 ARG A CA 1
ATOM 564 C C . ARG A 1 74 ? -13.385 -1.064 -1.466 1.00 88.62 74 ARG A C 1
ATOM 566 O O . ARG A 1 74 ? -14.253 -1.551 -0.756 1.00 88.62 74 ARG A O 1
ATOM 573 N N . GLU A 1 75 ? -13.209 -1.394 -2.745 1.00 89.25 75 GLU A N 1
ATOM 574 C CA . GLU A 1 75 ? -14.065 -2.376 -3.430 1.00 89.25 75 GLU A CA 1
ATOM 575 C C . GLU A 1 75 ? -13.979 -3.756 -2.761 1.00 89.25 75 GLU A C 1
ATOM 577 O O . GLU A 1 75 ? -14.999 -4.327 -2.385 1.00 89.25 75 GLU A O 1
ATOM 582 N N . ILE A 1 76 ? -12.765 -4.233 -2.455 1.00 90.06 76 ILE A N 1
ATOM 583 C CA . ILE A 1 76 ? -12.561 -5.507 -1.740 1.00 90.06 76 ILE A CA 1
ATOM 584 C C . ILE A 1 76 ? -13.300 -5.535 -0.390 1.00 90.06 76 ILE A C 1
ATOM 586 O O . ILE A 1 76 ? -13.846 -6.568 0.005 1.00 90.06 76 ILE A O 1
ATOM 590 N N . LEU A 1 77 ? -13.280 -4.425 0.353 1.00 89.75 77 LEU A N 1
ATOM 591 C CA . LEU A 1 77 ? -13.926 -4.322 1.664 1.00 89.75 77 LEU A CA 1
ATOM 592 C C . LEU A 1 77 ? -15.431 -4.055 1.575 1.00 89.75 77 LEU A C 1
ATOM 594 O O . LEU A 1 77 ? -16.154 -4.424 2.502 1.00 89.75 77 LEU A O 1
ATOM 598 N N . LYS A 1 78 ? -15.903 -3.446 0.485 1.00 87.75 78 LYS A N 1
ATOM 599 C CA . LYS A 1 78 ? -17.323 -3.236 0.188 1.00 87.75 78 LYS A CA 1
ATOM 600 C C . LYS A 1 78 ? -18.031 -4.572 -0.027 1.00 87.75 78 LYS A C 1
ATOM 602 O O . LYS A 1 78 ? -19.078 -4.799 0.571 1.00 87.75 78 LYS A O 1
ATOM 607 N N . ASP A 1 79 ? -17.390 -5.491 -0.745 1.00 85.88 79 ASP A N 1
ATOM 608 C CA . ASP A 1 79 ? -17.901 -6.850 -0.974 1.00 85.88 79 ASP A CA 1
ATOM 609 C C . ASP A 1 79 ? -17.725 -7.780 0.243 1.00 85.88 79 ASP A C 1
ATOM 611 O O . ASP A 1 79 ? -18.143 -8.939 0.239 1.00 85.88 79 ASP A O 1
ATOM 615 N N . ALA A 1 80 ? -17.109 -7.289 1.324 1.00 86.25 80 ALA A N 1
ATOM 616 C CA . ALA A 1 80 ? -16.780 -8.071 2.508 1.00 86.25 80 ALA A CA 1
ATOM 617 C C . ALA A 1 80 ? -17.278 -7.405 3.804 1.00 86.25 80 ALA A C 1
ATOM 619 O O . ALA A 1 80 ? -16.470 -6.968 4.629 1.00 86.25 80 ALA A O 1
ATOM 620 N N . PRO A 1 81 ? -18.597 -7.415 4.082 1.00 79.31 81 PRO A N 1
ATOM 621 C CA . PRO A 1 81 ? -19.180 -6.752 5.258 1.00 79.31 81 PRO A CA 1
ATOM 622 C C . P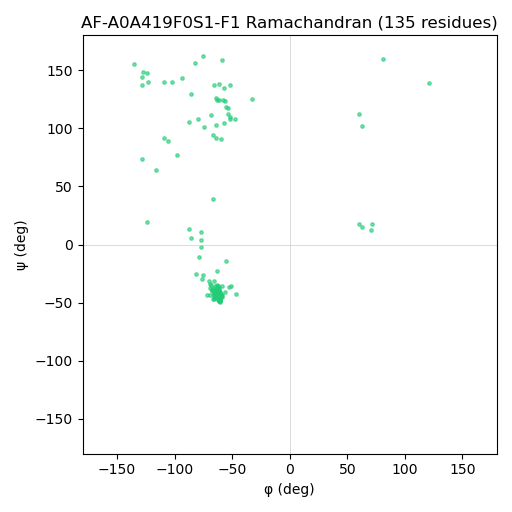RO A 1 81 ? -18.694 -7.332 6.600 1.00 79.31 81 PRO A C 1
ATOM 624 O O . PRO A 1 81 ? -18.700 -6.659 7.633 1.00 79.31 81 PRO A O 1
ATOM 627 N N . LYS A 1 82 ? -18.220 -8.587 6.612 1.00 85.19 82 LYS A N 1
ATOM 628 C CA . LYS A 1 82 ? -17.590 -9.213 7.793 1.00 85.19 82 LYS A CA 1
ATOM 629 C C . LYS A 1 82 ? -16.133 -8.775 8.007 1.00 85.19 82 LYS A C 1
ATOM 631 O O . LYS A 1 82 ? -15.576 -9.032 9.077 1.00 85.19 82 LYS A O 1
ATOM 636 N N . GLY A 1 83 ? -15.551 -8.089 7.031 1.00 89.50 83 GLY A N 1
ATOM 637 C CA . GLY A 1 83 ? -14.175 -7.623 7.007 1.00 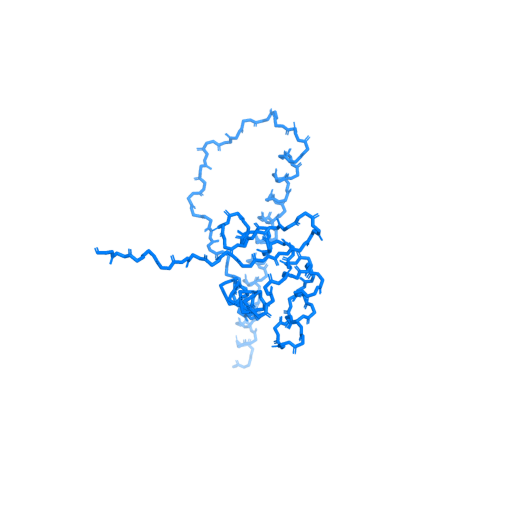89.50 83 GLY A CA 1
ATOM 638 C C . GLY A 1 83 ? -13.169 -8.682 6.593 1.00 89.50 83 GLY A C 1
ATOM 639 O O . GLY A 1 83 ? -13.425 -9.884 6.699 1.00 89.50 83 GLY A O 1
ATOM 640 N N . LYS A 1 84 ? -12.001 -8.211 6.159 1.00 92.19 84 LYS A N 1
ATOM 641 C CA . LYS A 1 84 ? -10.883 -9.042 5.699 1.00 92.19 84 LYS A CA 1
ATOM 642 C C . LYS A 1 84 ? -9.605 -8.735 6.473 1.00 92.19 84 LYS A C 1
ATOM 644 O O . LYS A 1 84 ? -9.401 -7.607 6.925 1.00 92.19 84 LYS A O 1
ATOM 649 N N . THR A 1 85 ? -8.760 -9.742 6.672 1.00 93.19 85 THR A N 1
ATOM 650 C CA . THR A 1 85 ? -7.413 -9.539 7.233 1.00 93.19 85 THR A CA 1
ATOM 651 C C . THR A 1 85 ? -6.485 -8.927 6.175 1.00 93.19 85 THR A C 1
ATOM 653 O O . THR A 1 85 ? -6.786 -9.018 4.980 1.00 93.19 85 THR A O 1
ATOM 656 N N . PRO A 1 86 ? -5.345 -8.330 6.565 1.00 90.62 86 PRO A N 1
ATOM 657 C CA . PRO A 1 86 ? -4.353 -7.834 5.609 1.00 90.62 86 PRO A CA 1
ATOM 658 C C . PRO A 1 86 ? -3.912 -8.885 4.581 1.00 90.62 86 PRO A C 1
ATOM 660 O O . PRO A 1 86 ? -3.733 -8.565 3.410 1.00 90.62 86 PRO A O 1
ATOM 663 N N . GLU A 1 87 ? -3.789 -10.149 4.987 1.00 90.88 87 GLU A N 1
ATOM 664 C CA . GLU A 1 87 ? -3.403 -11.263 4.114 1.00 90.88 87 GLU A CA 1
ATOM 665 C C . GLU A 1 87 ? -4.472 -11.575 3.071 1.00 90.88 87 GLU A C 1
ATOM 667 O O . GLU A 1 87 ? -4.139 -11.861 1.922 1.00 90.88 87 GLU A O 1
ATOM 672 N N . GLN A 1 88 ? -5.746 -11.523 3.467 1.00 91.81 88 GLN A N 1
ATOM 673 C CA . GLN A 1 88 ? -6.868 -11.726 2.553 1.00 91.81 88 GLN A CA 1
ATOM 674 C C . GLN A 1 88 ? -6.930 -10.585 1.538 1.00 91.81 88 GLN A C 1
ATOM 676 O O . GLN A 1 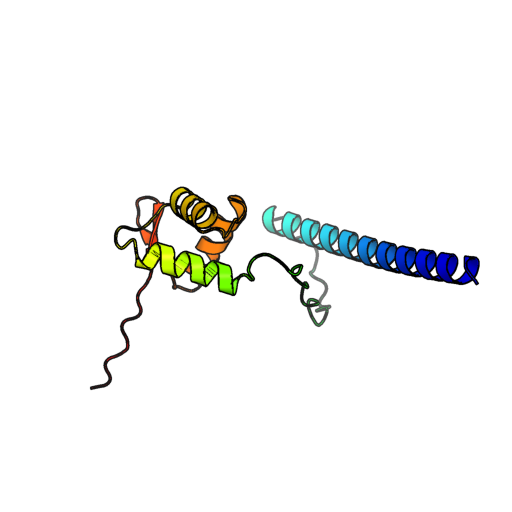88 ? -6.951 -10.849 0.345 1.00 91.81 88 GLN A O 1
ATOM 681 N N . ILE A 1 89 ? -6.822 -9.335 2.000 1.00 90.88 89 ILE A N 1
ATOM 682 C CA . ILE A 1 89 ? -6.811 -8.151 1.127 1.00 90.88 89 ILE A CA 1
ATOM 683 C C . ILE A 1 89 ? -5.638 -8.210 0.142 1.00 90.88 89 ILE A C 1
ATOM 685 O O . ILE A 1 89 ? -5.817 -7.956 -1.042 1.00 90.88 89 ILE A O 1
ATOM 689 N N . HIS A 1 90 ? -4.439 -8.581 0.603 1.00 90.75 90 HIS A N 1
ATOM 690 C CA . HIS A 1 90 ? -3.284 -8.768 -0.277 1.00 9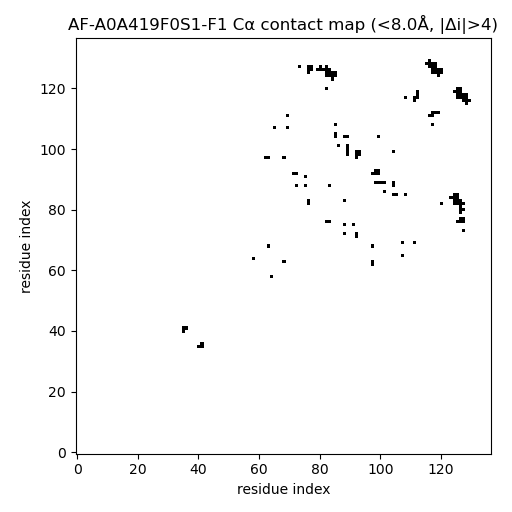0.75 90 HIS A CA 1
ATOM 691 C C . HIS A 1 90 ? -3.541 -9.843 -1.339 1.00 90.75 90 HIS A C 1
ATOM 693 O O . HIS A 1 90 ? -3.212 -9.639 -2.504 1.00 90.75 90 HIS A O 1
ATOM 699 N N . ARG A 1 91 ? -4.123 -10.983 -0.949 1.00 90.81 91 ARG A N 1
ATOM 700 C CA . ARG A 1 91 ? -4.466 -12.058 -1.885 1.00 90.81 91 ARG A CA 1
ATOM 701 C C . ARG A 1 91 ? -5.456 -11.576 -2.943 1.00 90.81 91 ARG A C 1
ATOM 703 O O . ARG A 1 91 ? -5.173 -11.736 -4.121 1.00 90.81 91 ARG A O 1
ATOM 710 N N . ASP A 1 92 ? -6.540 -10.925 -2.528 1.00 90.25 92 ASP A N 1
ATOM 711 C CA . ASP A 1 92 ? -7.561 -10.415 -3.449 1.00 90.25 92 ASP A CA 1
ATOM 712 C C . ASP A 1 92 ? -6.989 -9.362 -4.413 1.00 90.25 92 ASP A C 1
ATOM 714 O O . ASP A 1 92 ? -7.365 -9.307 -5.580 1.00 90.25 92 ASP A O 1
ATOM 718 N N . LEU A 1 93 ? -6.054 -8.526 -3.943 1.00 86.62 93 LEU A N 1
ATOM 719 C CA . LEU A 1 93 ? -5.352 -7.559 -4.790 1.00 86.62 93 LEU A CA 1
ATOM 720 C C . LEU A 1 93 ? -4.509 -8.259 -5.864 1.00 86.62 93 LEU A C 1
ATOM 722 O O . LEU A 1 93 ? -4.547 -7.860 -7.026 1.00 86.62 93 LEU A O 1
ATOM 726 N N . VAL A 1 94 ? -3.772 -9.310 -5.495 1.00 85.31 94 VAL A N 1
ATOM 727 C CA . VAL A 1 94 ? -2.965 -10.096 -6.440 1.00 85.31 94 VAL A CA 1
ATOM 728 C C . VAL A 1 94 ? -3.855 -10.837 -7.441 1.00 85.31 94 VAL A C 1
ATOM 730 O O . VAL A 1 94 ? -3.603 -10.754 -8.641 1.00 85.31 94 VAL A O 1
ATOM 733 N N . GLU A 1 95 ? -4.912 -11.503 -6.971 1.00 85.00 95 GLU A N 1
ATOM 734 C CA . GLU A 1 95 ? -5.878 -12.216 -7.821 1.00 85.00 95 GLU A CA 1
ATOM 735 C C . GLU A 1 95 ? -6.626 -11.259 -8.763 1.00 85.00 95 GLU A C 1
ATOM 737 O O . GLU A 1 95 ? -6.867 -11.587 -9.921 1.00 85.00 95 GLU A O 1
ATOM 742 N N . GLY A 1 96 ? -6.913 -10.036 -8.311 1.00 79.81 96 GLY A N 1
ATOM 743 C CA . GLY A 1 96 ? -7.528 -8.975 -9.110 1.00 79.81 96 GLY A CA 1
ATOM 744 C C . GLY A 1 96 ? -6.585 -8.270 -10.094 1.00 79.81 96 GLY A C 1
ATOM 745 O O . GLY A 1 96 ? -6.948 -7.214 -10.614 1.00 79.81 96 GLY A O 1
ATOM 746 N N . GLY A 1 97 ? -5.369 -8.785 -10.318 1.00 77.06 97 GLY A N 1
ATOM 747 C CA . GLY A 1 97 ? -4.393 -8.207 -11.250 1.00 77.06 97 GLY A CA 1
ATOM 748 C C . GLY A 1 97 ? -3.772 -6.889 -10.774 1.00 77.06 97 GLY A C 1
ATOM 749 O O . GLY A 1 97 ? -3.203 -6.143 -11.569 1.00 77.06 97 GLY A O 1
ATOM 750 N N . LYS A 1 98 ? -3.872 -6.588 -9.474 1.00 78.25 98 LYS A N 1
ATOM 751 C CA . LYS A 1 98 ? -3.348 -5.377 -8.826 1.00 78.25 98 LYS A CA 1
ATOM 752 C C . LYS A 1 98 ? -2.261 -5.757 -7.812 1.00 78.25 98 LYS A C 1
ATOM 754 O O . LYS A 1 98 ? -2.453 -5.559 -6.611 1.00 78.25 98 LYS A O 1
ATOM 759 N N . PRO A 1 99 ? -1.126 -6.334 -8.249 1.00 74.69 99 PRO A N 1
ATOM 760 C CA . PRO A 1 99 ? -0.110 -6.826 -7.331 1.00 74.69 99 PRO A CA 1
ATOM 761 C C . PRO A 1 99 ? 0.506 -5.675 -6.528 1.00 74.69 99 PRO A C 1
ATOM 763 O O . PRO A 1 99 ? 1.023 -4.706 -7.080 1.00 74.69 99 PRO A O 1
ATOM 766 N N . VAL A 1 100 ? 0.481 -5.806 -5.203 1.00 76.44 100 VAL A N 1
ATOM 767 C CA . VAL A 1 100 ? 1.093 -4.874 -4.247 1.00 76.44 100 VAL A CA 1
ATOM 768 C C . VAL A 1 100 ? 1.960 -5.700 -3.305 1.00 76.44 100 VAL A C 1
ATOM 770 O O . VAL A 1 100 ? 1.528 -6.760 -2.868 1.00 76.44 100 VAL A O 1
ATOM 773 N N . LYS A 1 101 ? 3.176 -5.252 -2.952 1.00 78.19 101 LYS A N 1
ATOM 774 C CA . LYS A 1 101 ? 3.989 -6.015 -1.982 1.00 78.19 101 LYS A CA 1
ATOM 775 C C . LYS A 1 101 ? 3.259 -6.085 -0.639 1.00 78.19 101 LYS A C 1
ATOM 777 O O . LYS A 1 101 ? 2.777 -5.066 -0.148 1.00 78.19 101 LYS A O 1
ATOM 782 N N . LYS A 1 102 ? 3.275 -7.251 0.011 1.00 76.19 102 LYS A N 1
ATOM 783 C CA . LYS A 1 102 ? 2.618 -7.496 1.308 1.00 76.19 102 LYS A CA 1
ATOM 784 C C . LYS A 1 102 ? 2.884 -6.410 2.360 1.00 76.19 102 LYS A C 1
ATOM 786 O O . LYS A 1 102 ? 1.952 -5.948 3.010 1.00 76.19 102 LYS A O 1
ATOM 791 N N . GLN A 1 103 ? 4.127 -5.938 2.471 1.00 76.38 103 GLN A N 1
ATOM 792 C CA . GLN A 1 103 ? 4.506 -4.858 3.395 1.00 76.38 103 GLN A CA 1
ATOM 793 C C . GLN A 1 103 ? 3.737 -3.544 3.160 1.00 76.38 103 GLN A C 1
ATOM 795 O O . GLN A 1 103 ? 3.378 -2.859 4.115 1.00 76.38 103 GLN A O 1
ATOM 800 N N . TYR A 1 104 ? 3.422 -3.212 1.905 1.00 81.88 104 TYR A N 1
ATOM 801 C CA . TYR A 1 104 ? 2.696 -1.987 1.568 1.00 81.88 104 TYR A CA 1
ATOM 802 C C . TYR A 1 104 ? 1.211 -2.078 1.903 1.00 81.88 104 TYR A C 1
ATOM 804 O O . TYR A 1 104 ? 0.611 -1.055 2.212 1.00 81.88 104 TYR A O 1
ATOM 812 N N . VAL A 1 105 ? 0.626 -3.280 1.931 1.00 84.69 105 VAL A N 1
ATOM 813 C CA . VAL A 1 105 ? -0.776 -3.460 2.338 1.00 84.69 105 VAL A CA 1
ATOM 814 C C . VAL A 1 105 ? -0.973 -3.011 3.786 1.00 84.69 105 VAL A C 1
ATOM 816 O O . VAL A 1 105 ? -1.922 -2.290 4.078 1.00 84.69 105 VAL A O 1
ATOM 819 N N . HIS A 1 106 ? -0.044 -3.333 4.689 1.00 84.75 106 HIS A N 1
ATOM 820 C CA . HIS A 1 106 ? -0.122 -2.867 6.078 1.00 84.75 106 HIS A CA 1
ATOM 821 C C . HIS A 1 106 ? -0.025 -1.339 6.190 1.00 84.75 106 HIS A C 1
ATOM 823 O O . HIS A 1 106 ? -0.798 -0.730 6.931 1.00 84.75 106 HIS A O 1
ATOM 829 N N . VAL A 1 107 ? 0.877 -0.711 5.426 1.00 85.75 107 VAL A N 1
ATOM 830 C CA . VAL A 1 107 ? 1.024 0.756 5.386 1.00 85.75 107 VAL A CA 1
ATOM 831 C C . VAL A 1 107 ? -0.241 1.417 4.833 1.00 85.75 107 VAL A C 1
ATOM 833 O O . VAL A 1 107 ? -0.740 2.382 5.413 1.00 85.75 107 VAL A O 1
ATOM 836 N N . LEU A 1 108 ? -0.801 0.870 3.754 1.00 86.88 108 LEU A N 1
ATOM 837 C CA . LEU A 1 108 ? -2.024 1.353 3.123 1.00 86.88 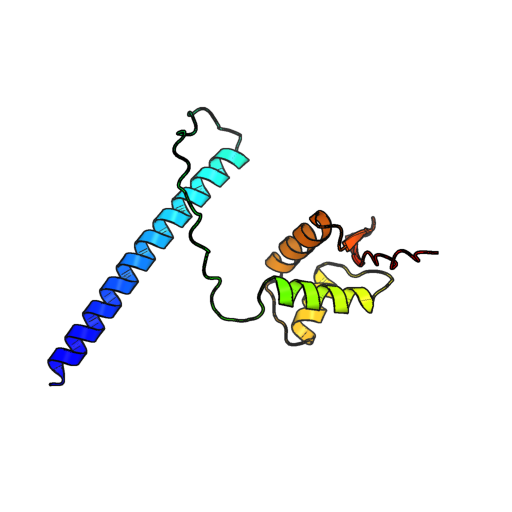108 LEU A CA 1
ATOM 838 C C . LEU A 1 108 ? -3.220 1.272 4.080 1.00 86.88 108 LEU A C 1
ATOM 840 O O . LEU A 1 108 ? -3.918 2.263 4.284 1.00 86.88 108 LEU A O 1
ATOM 844 N N . LEU A 1 109 ? -3.414 0.127 4.739 1.00 89.81 109 LEU A N 1
ATOM 845 C CA . LEU A 1 109 ? -4.481 -0.058 5.726 1.00 89.81 109 LEU A CA 1
ATOM 846 C C . LEU A 1 109 ? -4.304 0.867 6.936 1.00 89.81 109 LEU A C 1
ATOM 848 O O . LEU A 1 109 ? -5.284 1.415 7.442 1.00 89.81 109 LEU A O 1
ATOM 852 N N . TYR A 1 110 ? -3.067 1.088 7.390 1.00 87.25 110 TYR A N 1
ATOM 853 C CA . TYR A 1 110 ? -2.780 2.053 8.452 1.00 87.25 110 TYR A CA 1
ATOM 854 C C . TYR A 1 110 ? -3.197 3.478 8.055 1.00 87.25 110 TYR A C 1
ATOM 856 O O . TYR A 1 110 ? -3.903 4.146 8.816 1.00 87.25 110 TYR A O 1
ATOM 864 N N . ARG A 1 111 ? -2.834 3.927 6.846 1.00 86.38 111 ARG A N 1
ATOM 865 C CA . ARG A 1 111 ? -3.204 5.253 6.321 1.00 86.38 111 ARG A CA 1
ATOM 866 C C . ARG A 1 111 ? -4.714 5.403 6.127 1.00 86.38 111 ARG A C 1
ATOM 868 O O . ARG A 1 111 ? -5.284 6.395 6.574 1.00 86.38 111 ARG A O 1
ATOM 875 N N . MET A 1 112 ? -5.379 4.405 5.547 1.00 90.06 112 MET A N 1
ATOM 876 C CA . MET A 1 112 ? -6.839 4.396 5.383 1.00 90.06 112 MET A CA 1
ATOM 877 C C . MET A 1 112 ? -7.572 4.410 6.731 1.00 90.06 112 MET A C 1
ATOM 879 O O . MET A 1 112 ? -8.582 5.095 6.878 1.00 90.06 112 MET A O 1
ATOM 883 N N . LYS A 1 113 ? -7.046 3.708 7.746 1.00 87.94 113 LYS A N 1
ATOM 884 C CA . LYS A 1 113 ? -7.588 3.745 9.113 1.00 87.94 113 LYS A CA 1
ATOM 885 C C . LYS A 1 113 ? -7.423 5.128 9.745 1.00 87.94 113 LYS A C 1
ATOM 887 O O . LYS A 1 113 ? -8.360 5.629 10.359 1.00 87.94 113 LYS A O 1
ATOM 892 N N . LYS A 1 114 ? -6.257 5.766 9.583 1.00 86.81 114 LYS A N 1
ATOM 893 C CA . LYS A 1 114 ? -6.017 7.148 10.043 1.00 86.81 114 LYS A CA 1
ATOM 894 C C . LYS A 1 114 ? -6.954 8.151 9.367 1.00 86.81 114 LYS A C 1
ATOM 896 O O . LYS A 1 114 ? -7.457 9.042 10.041 1.00 86.81 114 LYS A O 1
ATOM 901 N N . ALA A 1 115 ? -7.244 7.954 8.084 1.00 84.00 115 ALA A N 1
ATOM 9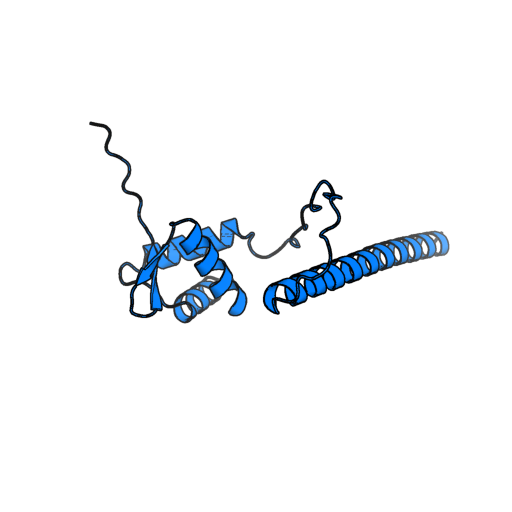02 C CA . ALA A 1 115 ? -8.205 8.746 7.320 1.00 84.00 115 ALA A CA 1
ATOM 903 C C . ALA A 1 115 ? -9.681 8.400 7.605 1.00 84.00 115 ALA A C 1
ATOM 905 O O . ALA A 1 115 ? -10.564 8.950 6.957 1.00 84.00 115 ALA A O 1
ATOM 906 N N . LYS A 1 116 ? -9.961 7.498 8.561 1.00 87.69 116 LYS A N 1
ATOM 907 C CA . LYS A 1 116 ? -11.311 7.045 8.945 1.00 87.69 116 LYS A CA 1
ATOM 908 C C . LYS A 1 116 ? -12.121 6.388 7.816 1.00 87.69 116 LYS A C 1
ATOM 910 O O . LYS A 1 116 ? -13.323 6.215 7.957 1.00 87.69 116 LYS A O 1
ATOM 915 N N . GLU A 1 117 ? -11.477 5.951 6.737 1.00 88.25 117 GLU A N 1
ATOM 916 C CA . GLU A 1 117 ? -12.142 5.224 5.644 1.00 88.25 117 GLU A CA 1
ATOM 917 C C . GLU A 1 117 ? -12.446 3.775 6.014 1.00 88.25 117 GLU A C 1
ATOM 919 O O . GLU A 1 117 ? -13.373 3.164 5.491 1.00 88.25 117 GLU A O 1
ATOM 924 N N . ILE A 1 118 ? -11.622 3.194 6.885 1.00 91.81 118 ILE A N 1
ATOM 925 C CA . ILE A 1 118 ? -11.752 1.813 7.343 1.00 91.81 118 ILE A CA 1
ATOM 926 C C . ILE A 1 118 ? -11.570 1.755 8.856 1.00 91.81 118 ILE A C 1
ATOM 928 O O . ILE A 1 118 ? -10.879 2.583 9.453 1.00 91.81 118 ILE A O 1
ATOM 932 N N . ARG A 1 119 ? -12.130 0.725 9.486 1.00 90.50 119 ARG A N 1
ATOM 933 C CA . ARG A 1 119 ? -11.914 0.436 10.910 1.00 90.50 119 ARG A CA 1
ATOM 934 C C . ARG A 1 119 ? -11.477 -1.008 11.107 1.00 90.50 119 ARG A C 1
ATOM 936 O O . ARG A 1 119 ? -11.930 -1.907 10.402 1.00 90.50 119 ARG A O 1
ATOM 943 N N . SER A 1 120 ? -10.597 -1.228 12.080 1.00 88.75 120 SER A N 1
ATOM 944 C CA . SER A 1 120 ? -10.192 -2.571 12.502 1.00 88.75 120 SER A CA 1
ATOM 945 C C . SER A 1 120 ? -11.180 -3.111 13.534 1.00 88.75 120 SER A C 1
ATOM 947 O O . SER A 1 120 ? -11.442 -2.442 14.533 1.00 88.75 120 SER A O 1
ATOM 949 N N . ARG A 1 121 ? -11.683 -4.327 13.336 1.00 83.12 121 ARG A N 1
ATOM 950 C CA . ARG A 1 121 ? -12.382 -5.103 14.368 1.00 83.12 121 ARG A CA 1
ATOM 951 C C . ARG A 1 121 ? -11.350 -5.804 15.256 1.00 83.12 121 ARG A C 1
ATOM 953 O O . ARG A 1 121 ? -10.242 -6.081 14.801 1.00 83.12 121 ARG A O 1
ATOM 960 N N . GLY A 1 122 ? -11.727 -6.141 16.492 1.00 73.00 122 GLY A N 1
ATOM 961 C CA . GLY A 1 122 ? -10.844 -6.807 17.467 1.00 73.00 122 GLY A CA 1
ATOM 962 C C . GLY A 1 122 ? -10.213 -8.124 16.986 1.00 73.00 122 GLY A C 1
ATOM 963 O O . GLY A 1 122 ? -9.230 -8.571 17.554 1.00 73.00 122 GLY A O 1
ATOM 964 N N . SER A 1 123 ? -10.714 -8.707 15.893 1.00 76.06 123 SER A N 1
ATOM 965 C CA . SER A 1 123 ? -10.175 -9.911 15.253 1.00 76.06 123 SER A CA 1
ATOM 966 C C . SER A 1 123 ? -9.064 -9.649 14.216 1.00 76.06 123 SER A C 1
ATOM 968 O O . SER A 1 123 ? -8.829 -10.505 13.368 1.00 76.06 123 SER A O 1
ATOM 970 N N . GLY A 1 124 ? -8.485 -8.444 14.152 1.00 83.00 124 GLY A N 1
ATOM 971 C CA . GLY A 1 124 ? -7.484 -8.075 13.132 1.00 83.00 124 GLY A CA 1
ATOM 972 C C . GLY A 1 124 ? -8.037 -7.920 11.706 1.00 83.00 124 GLY A C 1
ATOM 973 O O . GLY A 1 124 ? -7.279 -7.832 10.742 1.00 83.00 124 GLY A O 1
ATOM 974 N N . LYS A 1 125 ? -9.367 -7.879 11.560 1.00 90.44 125 LYS A N 1
ATOM 975 C CA . LYS A 1 125 ? -10.058 -7.674 10.279 1.00 90.44 125 LYS A CA 1
ATOM 976 C C . LYS A 1 125 ? -10.371 -6.202 10.070 1.00 90.44 125 LYS A C 1
ATOM 978 O O . LYS A 1 125 ? -10.763 -5.520 11.014 1.00 90.44 125 LY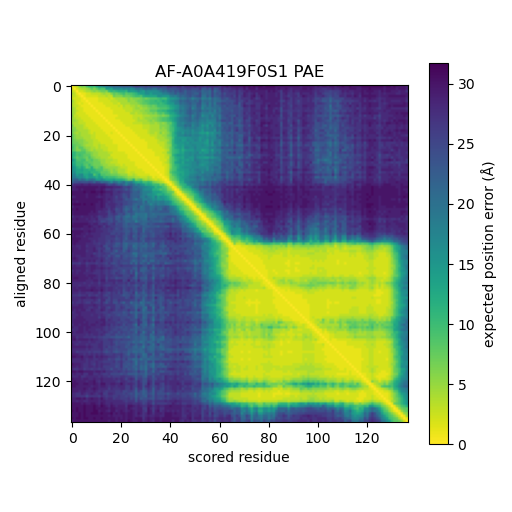S A O 1
ATOM 983 N N . TYR A 1 126 ? -10.277 -5.739 8.835 1.00 92.00 126 TYR A N 1
ATOM 984 C CA . TYR A 1 126 ? -10.643 -4.389 8.431 1.00 92.00 126 TYR A CA 1
ATOM 985 C C . TYR A 1 126 ? -11.997 -4.407 7.731 1.00 92.00 126 TYR A C 1
ATOM 987 O O . TYR A 1 126 ? -12.288 -5.331 6.976 1.00 92.00 126 TYR A O 1
ATOM 995 N N . ILE A 1 127 ? -12.824 -3.404 8.008 1.00 92.44 127 ILE A N 1
ATOM 996 C CA . ILE A 1 127 ? -14.101 -3.154 7.329 1.00 92.44 127 ILE A CA 1
ATOM 997 C C . ILE A 1 127 ? -14.135 -1.717 6.835 1.00 92.44 127 ILE A C 1
ATOM 999 O O . ILE A 1 127 ? -13.562 -0.831 7.476 1.00 92.44 127 ILE A O 1
ATOM 1003 N N . LEU A 1 128 ? -14.826 -1.503 5.719 1.00 92.00 128 LEU A N 1
ATOM 1004 C CA . LEU A 1 128 ? -15.096 -0.172 5.199 1.00 92.00 128 LEU A CA 1
ATOM 1005 C C . LEU A 1 128 ? -16.008 0.589 6.172 1.00 92.00 128 LEU A C 1
ATOM 1007 O O . LEU A 1 128 ? -16.958 0.027 6.723 1.00 92.00 128 LEU A O 1
ATOM 1011 N N . VAL A 1 129 ? -15.697 1.858 6.409 1.00 87.81 129 VAL A N 1
ATOM 1012 C CA . VAL A 1 129 ? -16.606 2.800 7.060 1.00 87.81 129 VAL A CA 1
ATOM 1013 C C . VAL A 1 129 ? -17.453 3.396 5.944 1.00 87.81 129 VAL A C 1
ATOM 1015 O O . VAL A 1 129 ? -16.964 4.175 5.131 1.00 87.81 129 VAL A O 1
ATOM 1018 N N . VAL A 1 130 ? -18.707 2.962 5.856 1.00 75.75 130 VAL A N 1
ATOM 1019 C CA . VAL A 1 130 ? -19.679 3.571 4.949 1.00 75.75 130 VAL A CA 1
ATOM 1020 C C . VAL A 1 130 ? -20.161 4.836 5.645 1.00 75.75 130 VAL A C 1
ATOM 1022 O O . VAL A 1 130 ? -20.840 4.745 6.665 1.00 75.75 130 VAL A O 1
ATOM 1025 N N . ASN A 1 131 ? -19.757 6.004 5.146 1.00 58.69 131 ASN A N 1
ATOM 1026 C CA . ASN A 1 131 ? -20.455 7.233 5.498 1.00 58.69 131 ASN A CA 1
ATOM 1027 C C . ASN A 1 131 ? -21.827 7.133 4.831 1.00 58.69 131 ASN A C 1
ATOM 1029 O O . ASN A 1 131 ? -21.909 7.104 3.601 1.00 58.69 131 ASN A O 1
ATOM 1033 N N . GLU A 1 132 ? -22.881 6.996 5.629 1.00 45.00 132 GLU A N 1
ATOM 1034 C CA . GLU A 1 132 ? -24.237 7.207 5.133 1.00 45.00 132 GLU A CA 1
ATOM 1035 C C . GLU A 1 132 ? -24.293 8.633 4.561 1.00 45.00 132 GLU A C 1
ATOM 1037 O O . GLU A 1 132 ? -23.724 9.545 5.174 1.00 45.00 132 GLU A O 1
ATOM 1042 N N . PRO A 1 133 ? -24.881 8.853 3.370 1.00 45.81 133 PRO A N 1
ATOM 1043 C CA . PRO A 1 133 ? -25.165 10.211 2.944 1.00 45.81 133 PRO A CA 1
ATOM 1044 C C . PRO A 1 133 ? -26.060 10.823 4.019 1.00 45.81 133 PRO A C 1
ATOM 1046 O O . PRO A 1 133 ? -27.087 10.235 4.358 1.00 45.81 133 PRO A O 1
ATOM 1049 N N . GLU A 1 134 ? -25.645 11.957 4.586 1.00 42.56 134 GLU A N 1
ATOM 1050 C CA . GLU A 1 134 ? -26.509 12.750 5.450 1.00 42.56 134 GLU A CA 1
ATOM 1051 C C . GLU A 1 134 ? -27.805 12.988 4.674 1.00 42.56 134 GLU A C 1
ATOM 1053 O O . GLU A 1 134 ? -27.824 13.692 3.666 1.00 42.56 134 GLU A O 1
ATOM 1058 N N . THR A 1 135 ? -28.879 12.317 5.085 1.00 41.91 135 THR A N 1
ATOM 1059 C CA . THR A 1 135 ? -30.217 12.621 4.603 1.00 41.91 135 THR A CA 1
ATOM 1060 C C . THR A 1 135 ? -30.542 14.004 5.139 1.00 41.91 135 THR A C 1
ATOM 1062 O O . THR A 1 135 ? -30.949 14.152 6.291 1.00 41.91 135 THR A O 1
ATOM 1065 N N . THR A 1 136 ? -30.291 15.029 4.331 1.00 45.41 136 THR A N 1
ATOM 1066 C CA . THR A 1 136 ? -30.871 16.351 4.525 1.00 45.41 136 THR A CA 1
ATOM 1067 C C . THR A 1 136 ? -32.383 16.206 4.364 1.00 45.41 136 THR A C 1
ATOM 1069 O O . THR A 1 136 ? -32.878 16.011 3.255 1.00 45.41 136 THR A O 1
ATOM 1072 N N . ASN A 1 137 ? -33.081 16.200 5.505 1.00 38.88 137 ASN A N 1
ATOM 1073 C CA . ASN A 1 137 ? -34.527 16.424 5.601 1.00 38.88 137 ASN A CA 1
ATOM 1074 C C . ASN A 1 137 ? -34.900 17.814 5.080 1.00 38.88 137 ASN A C 1
ATOM 1076 O O . ASN A 1 137 ? -34.094 18.750 5.298 1.00 38.88 137 ASN A O 1
#

Solvent-accessible surface area (backbone atoms only — not comparable to full-atom values): 8326 Å² total; per-residue (Å²): 114,72,65,61,55,51,52,52,51,52,51,56,48,52,55,51,50,53,54,51,51,54,52,52,54,53,50,52,50,52,51,50,53,51,50,32,63,74,67,69,62,79,87,70,84,78,73,92,68,79,74,76,72,79,73,78,77,76,71,71,95,73,81,69,57,71,68,55,49,51,51,51,52,48,54,59,23,65,80,26,85,89,33,43,36,68,68,53,51,45,48,53,31,43,76,69,75,50,72,65,61,69,75,52,47,56,54,50,52,51,51,37,37,75,70,58,47,29,46,74,45,98,82,65,21,36,27,60,50,78,78,73,77,80,79,81,125

Mean predicted aligned error: 17.26 Å

Foldseek 3Di:
DVVVVVVVVVVVVVVVVVVVVVVVVVVVVVVVVVVCVVVVPPPDDDPPDDPPDPDPPPPPPDDDDLVRLLVLLQVVQVVPQVFDALVRSQVSCVVVVNHDPSVVSVVSQVVCVVVVQWDADPVRGIHGDDDDPPPPD

Organism: NCBI:txid2093361

Nearest PDB structures (foldseek):
  7x75-assembly1_K  TM=6.980E-01  e=9.526E-04  Streptomyces coelicolor A3(2)
  4mtd-assembly1_B  TM=8.133E-01  e=5.678E-02  Escherichia coli K-12
  3o6b-assembly2_D  TM=7.844E-01  e=3.292E-02  Saccharomyces cerevisiae
  5zuz-assembly1_A  TM=5.430E-01  e=1.034E-02  Bacillus subtilis subsp. subtilis str. 168
  9f27-assembly1_A  TM=5.590E-01  e=2.507E-02  Pyrococcus abyssi GE5